Protein AF-A0A1B8C066-F1 (afdb_monomer)

Foldseek 3Di:
DDDDDDDPDDDPDPVQLCPQQVQFAKWWFADDPFWTAQIDHFPDRARHLVSSCVSNDPGTAIWGARDRDHGTGPRIGHD

Radius of gyration: 17.07 Å; Cα contacts (8 Å, |Δi|>4): 134; chains: 1; bounding box: 49×28×47 Å

pLDDT: mean 73.46, std 16.33, range [40.72, 91.06]

Mean predicted aligned error: 11.61 Å

Structure (mmCIF, N/CA/C/O backbone):
data_AF-A0A1B8C066-F1
#
_entry.id   AF-A0A1B8C066-F1
#
loop_
_atom_site.group_PDB
_atom_site.id
_atom_site.type_symbol
_atom_site.label_atom_id
_atom_site.label_alt_id
_atom_site.label_comp_id
_atom_site.label_asym_id
_atom_site.label_entity_id
_atom_site.label_seq_id
_atom_site.pdbx_PDB_ins_code
_atom_site.Cartn_x
_atom_site.Cartn_y
_atom_site.Cartn_z
_atom_site.occupancy
_atom_site.B_iso_or_equiv
_atom_site.auth_seq_id
_atom_site.auth_comp_id
_atom_site.auth_asym_id
_atom_site.auth_atom_id
_atom_site.pdbx_PDB_model_num
ATOM 1 N N . MET A 1 1 ? -38.380 -17.671 37.145 1.00 40.72 1 MET A N 1
ATOM 2 C CA . MET A 1 1 ? -38.349 -16.257 36.722 1.00 40.72 1 MET A CA 1
ATOM 3 C C . MET A 1 1 ? -37.734 -16.236 35.327 1.00 40.72 1 MET A C 1
ATOM 5 O O . MET A 1 1 ? -36.586 -16.625 35.184 1.00 40.72 1 MET A O 1
ATOM 9 N N . ARG A 1 2 ? -38.552 -15.984 34.295 1.00 54.09 2 ARG A N 1
ATOM 10 C CA . ARG A 1 2 ? -38.105 -15.723 32.909 1.00 54.09 2 ARG A CA 1
ATOM 11 C C . ARG A 1 2 ? -37.693 -14.244 32.794 1.00 54.09 2 ARG A C 1
ATOM 13 O O . ARG A 1 2 ? -37.945 -13.519 33.746 1.00 54.09 2 ARG A O 1
ATOM 20 N N . PHE A 1 3 ? -37.146 -13.856 31.636 1.00 43.97 3 PHE A N 1
ATOM 21 C CA . PHE A 1 3 ? -36.594 -12.547 31.213 1.00 43.97 3 PHE A CA 1
ATOM 22 C C . PHE A 1 3 ? -35.063 -12.483 31.338 1.00 43.97 3 PHE A C 1
ATOM 24 O O . PHE A 1 3 ? -34.527 -12.760 32.398 1.00 43.97 3 PHE A O 1
ATOM 31 N N . SER A 1 4 ? -34.270 -12.144 30.325 1.00 47.28 4 SER A N 1
ATOM 32 C CA . SER A 1 4 ? -34.525 -11.839 28.916 1.00 47.28 4 SER A CA 1
ATOM 33 C C . SER A 1 4 ? -33.213 -12.048 28.161 1.00 47.28 4 SER A C 1
ATOM 35 O O . SER A 1 4 ? -32.145 -11.688 28.649 1.00 47.28 4 SER A O 1
ATOM 37 N N . ILE A 1 5 ? -33.308 -12.627 26.967 1.00 57.03 5 ILE A N 1
ATOM 38 C CA . ILE A 1 5 ? -32.222 -12.697 25.991 1.00 57.03 5 ILE A CA 1
ATOM 39 C C . ILE A 1 5 ? -32.027 -11.268 25.478 1.00 57.03 5 ILE A C 1
ATOM 41 O O . ILE A 1 5 ? -32.946 -10.699 24.888 1.00 57.03 5 ILE A O 1
ATOM 45 N N . ILE A 1 6 ? -30.870 -10.666 25.750 1.00 61.38 6 ILE A N 1
ATOM 46 C CA . I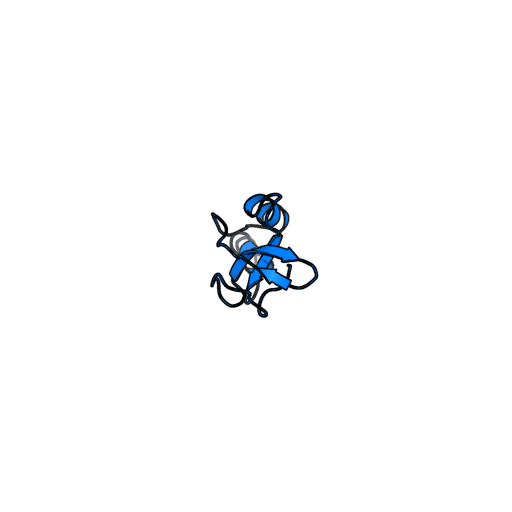LE A 1 6 ? -30.524 -9.357 25.196 1.00 61.38 6 ILE A CA 1
ATOM 47 C C . ILE A 1 6 ? -30.146 -9.582 23.732 1.00 61.38 6 ILE A C 1
ATOM 49 O O . ILE A 1 6 ? -29.207 -10.311 23.417 1.00 61.38 6 ILE A O 1
ATOM 53 N N . ALA A 1 7 ? -30.940 -8.992 22.844 1.00 48.78 7 ALA A N 1
ATOM 54 C CA . ALA A 1 7 ? -30.730 -8.989 21.410 1.00 48.78 7 ALA A CA 1
ATOM 55 C C . ALA A 1 7 ? -29.474 -8.173 21.059 1.00 48.78 7 ALA A C 1
ATOM 57 O O . ALA A 1 7 ? -29.448 -6.957 21.233 1.00 48.78 7 ALA A O 1
ATOM 58 N N . PHE A 1 8 ? -28.448 -8.840 20.532 1.00 56.03 8 PHE A N 1
ATOM 59 C CA . PHE A 1 8 ? -27.318 -8.206 19.852 1.00 56.03 8 PHE A CA 1
ATOM 60 C C . PHE A 1 8 ? -27.652 -8.076 18.365 1.00 56.03 8 PHE A C 1
ATOM 62 O O . PHE A 1 8 ? -27.233 -8.891 17.550 1.00 56.03 8 PHE A O 1
ATOM 69 N N . LEU A 1 9 ? -28.451 -7.078 17.999 1.00 56.44 9 LEU A N 1
ATOM 70 C CA . LEU A 1 9 ? -28.680 -6.730 16.598 1.00 56.44 9 LEU A CA 1
ATOM 71 C C . LEU A 1 9 ? -28.525 -5.220 16.456 1.00 56.44 9 LEU A C 1
ATOM 73 O O . LEU A 1 9 ? -29.449 -4.476 16.767 1.00 56.44 9 LEU A O 1
ATOM 77 N N . GLY A 1 10 ? -27.349 -4.768 16.011 1.00 46.81 10 GLY A N 1
ATOM 78 C CA . GLY A 1 10 ? -27.190 -3.362 15.628 1.00 46.81 10 GLY A CA 1
ATOM 79 C C . GLY A 1 10 ? -25.793 -2.743 15.663 1.00 46.81 10 GLY A C 1
ATOM 80 O O . GLY A 1 10 ? -25.713 -1.531 15.796 1.00 46.81 10 GLY A O 1
ATOM 81 N N . LEU A 1 11 ? -24.699 -3.505 15.551 1.00 49.53 11 LEU A N 1
ATOM 82 C CA . LEU A 1 11 ? -23.332 -2.942 15.524 1.00 49.53 11 LEU A CA 1
ATOM 83 C C . LEU A 1 11 ? -22.518 -3.383 14.297 1.00 49.53 11 LEU A C 1
ATOM 85 O O . LEU A 1 11 ? -21.301 -3.511 14.356 1.00 49.53 11 LEU A O 1
ATOM 89 N N . SER A 1 12 ? -23.176 -3.644 13.169 1.00 49.53 12 SER A N 1
ATOM 90 C CA . SER A 1 12 ? -22.513 -4.307 12.036 1.00 49.53 12 SER A CA 1
ATOM 91 C C . SER A 1 12 ? -21.959 -3.370 10.961 1.00 49.53 12 SER A C 1
ATOM 93 O O . SER A 1 12 ? -21.255 -3.849 10.081 1.00 49.53 12 SER A O 1
ATOM 95 N N . SER A 1 13 ? -22.229 -2.063 10.997 1.00 44.22 13 SER A N 1
ATOM 96 C CA . SER A 1 13 ? -21.946 -1.212 9.825 1.00 44.22 13 SER A CA 1
ATOM 97 C C . SER A 1 13 ? -20.674 -0.366 9.915 1.00 44.22 13 SER A C 1
ATOM 99 O O . SER A 1 13 ? -20.274 0.205 8.908 1.00 44.22 13 SER A O 1
ATOM 101 N N . SER A 1 14 ? -20.015 -0.292 11.077 1.00 45.50 14 SER A N 1
ATOM 102 C CA . SER A 1 14 ? -18.860 0.610 11.271 1.00 45.50 14 SER A CA 1
ATOM 103 C C . SER A 1 14 ? -17.542 -0.104 11.581 1.00 45.50 14 SER A C 1
ATOM 105 O O . SER A 1 14 ? -16.512 0.552 11.706 1.00 45.50 14 SER A O 1
ATOM 107 N N . LEU A 1 15 ? -17.545 -1.435 11.713 1.00 45.94 15 LEU A N 1
ATOM 108 C CA . LEU A 1 15 ? -16.371 -2.196 12.165 1.00 45.94 15 LEU A CA 1
ATOM 109 C C . LEU A 1 15 ? -15.416 -2.607 11.028 1.00 45.94 15 LEU A C 1
ATOM 111 O O . LEU A 1 15 ? -14.305 -3.059 11.285 1.00 45.94 15 LEU A O 1
ATOM 115 N N . ALA A 1 16 ? -15.821 -2.444 9.768 1.00 47.25 16 ALA A N 1
ATOM 116 C CA . ALA A 1 16 ? -15.043 -2.941 8.636 1.00 47.25 16 ALA A CA 1
ATOM 117 C C . ALA A 1 16 ? -13.787 -2.082 8.366 1.00 47.25 16 ALA A C 1
ATOM 119 O O . ALA A 1 16 ? -12.691 -2.616 8.211 1.00 47.25 16 ALA A O 1
ATOM 120 N N . ALA A 1 17 ? -13.902 -0.751 8.460 1.00 46.22 17 ALA A N 1
ATOM 121 C CA . ALA A 1 17 ? -12.785 0.173 8.223 1.00 46.22 17 ALA A CA 1
ATOM 122 C C . ALA A 1 17 ? -11.681 0.103 9.300 1.00 46.22 17 ALA A C 1
ATOM 124 O O . ALA A 1 17 ? -10.505 0.272 8.991 1.00 46.22 17 ALA A O 1
ATOM 125 N N . ALA A 1 18 ? -12.037 -0.206 10.554 1.00 50.97 18 ALA A N 1
ATOM 126 C CA . ALA A 1 18 ? -11.075 -0.363 11.651 1.00 50.97 18 ALA A CA 1
ATOM 127 C C . ALA A 1 18 ? -10.281 -1.683 11.584 1.00 50.97 18 ALA A C 1
ATOM 129 O O . ALA A 1 18 ? -9.322 -1.857 12.332 1.00 50.97 18 ALA A O 1
ATOM 130 N N . THR A 1 19 ? -10.671 -2.615 10.708 1.00 63.59 19 THR A N 1
ATOM 131 C CA . THR A 1 19 ? -10.040 -3.942 10.633 1.00 63.59 19 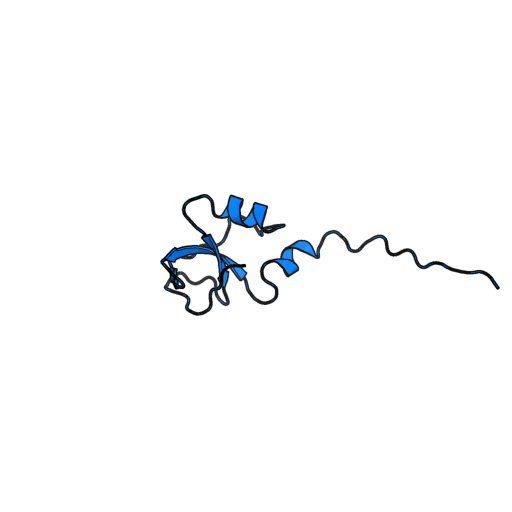THR A CA 1
ATOM 132 C C . THR A 1 19 ? -8.834 -3.962 9.692 1.00 63.59 19 THR A C 1
ATOM 134 O O . THR A 1 19 ? -7.916 -4.745 9.901 1.00 63.59 19 THR A O 1
ATOM 137 N N . ILE A 1 20 ? -8.806 -3.095 8.675 1.00 75.62 20 ILE A N 1
ATOM 138 C CA . ILE A 1 20 ? -7.776 -3.135 7.625 1.00 75.62 20 ILE A CA 1
ATOM 139 C C . ILE A 1 20 ? -6.492 -2.440 8.089 1.00 75.62 20 ILE A C 1
ATOM 141 O 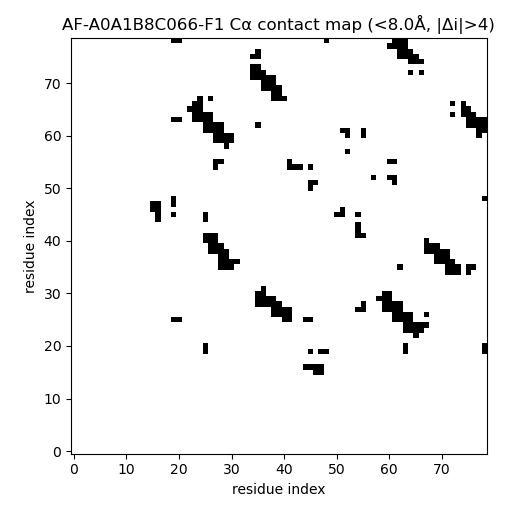O . ILE A 1 20 ? -5.410 -2.998 7.969 1.00 75.62 20 ILE A O 1
ATOM 145 N N . CYS A 1 21 ? -6.617 -1.242 8.668 1.00 78.25 21 CYS A N 1
ATOM 146 C CA . CYS A 1 21 ? -5.497 -0.486 9.226 1.00 78.25 21 CYS A CA 1
ATOM 147 C C . CYS A 1 21 ? -5.864 0.002 10.644 1.00 78.25 21 CYS A C 1
ATOM 149 O O . CYS A 1 21 ? -6.292 1.142 10.813 1.00 78.25 21 CYS A O 1
ATOM 151 N N . PRO A 1 22 ? -5.721 -0.835 11.689 1.00 66.31 22 PRO A N 1
ATOM 152 C CA . PRO A 1 22 ? -6.271 -0.553 13.023 1.00 66.31 22 PRO A CA 1
ATOM 153 C C . PRO A 1 22 ? -5.650 0.659 13.739 1.00 66.31 22 PRO A C 1
ATOM 155 O O . PRO A 1 22 ? -6.268 1.228 14.632 1.00 66.31 22 PRO A O 1
ATOM 158 N N . LEU A 1 23 ? -4.429 1.058 13.365 1.00 66.19 23 LEU A N 1
ATOM 159 C CA . LEU A 1 23 ? -3.683 2.174 13.974 1.00 66.19 23 LEU A CA 1
ATOM 160 C C . LEU A 1 23 ? -3.032 3.095 12.928 1.00 66.19 23 LEU A C 1
ATOM 162 O O . LEU A 1 23 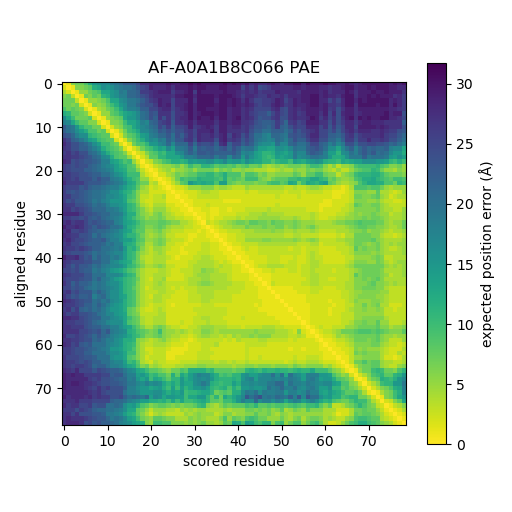? -2.107 3.844 13.239 1.00 66.19 23 LEU A O 1
ATOM 166 N N . LYS A 1 24 ? -3.434 2.961 11.663 1.00 73.62 24 LYS A N 1
ATOM 167 C CA . LYS A 1 24 ? -2.725 3.504 10.499 1.00 73.62 24 LYS A CA 1
ATOM 168 C C . LYS A 1 24 ? -3.733 3.978 9.454 1.00 73.62 24 LYS A C 1
ATOM 170 O O . LYS A 1 24 ? -4.894 3.579 9.478 1.00 73.62 24 LYS A O 1
ATOM 175 N N . VAL A 1 25 ? -3.278 4.802 8.521 1.00 83.88 25 VAL A N 1
ATOM 176 C CA . VAL A 1 25 ? -4.083 5.295 7.403 1.00 83.88 25 VAL A CA 1
ATOM 177 C C . VAL A 1 25 ? -3.931 4.338 6.213 1.00 83.88 25 VAL A C 1
ATOM 179 O O . VAL A 1 25 ? -2.795 3.993 5.868 1.00 83.88 25 VAL A O 1
ATOM 182 N N . PRO A 1 26 ? -5.035 3.884 5.590 1.00 87.00 26 PRO A N 1
ATOM 183 C CA . PRO A 1 26 ? -4.970 3.107 4.359 1.00 87.00 26 PRO A CA 1
ATOM 184 C C . PRO A 1 26 ? -4.509 3.996 3.203 1.00 87.00 26 PRO A C 1
ATOM 186 O O . PRO A 1 26 ? -5.137 5.010 2.907 1.00 87.00 26 PRO A O 1
ATOM 189 N N . VAL A 1 27 ? -3.433 3.595 2.533 1.00 88.62 27 VAL A N 1
ATOM 190 C CA . VAL A 1 27 ? -2.865 4.268 1.361 1.00 88.62 27 VAL A CA 1
ATOM 191 C C . VAL A 1 27 ? -2.503 3.269 0.265 1.00 88.62 27 VAL A C 1
ATOM 193 O O . VAL A 1 27 ? -2.355 2.071 0.498 1.00 88.62 27 VAL A O 1
ATOM 196 N N . CYS A 1 28 ? -2.350 3.769 -0.954 1.00 89.62 28 CYS A N 1
ATOM 197 C CA . CYS A 1 28 ? -1.910 3.000 -2.107 1.00 89.62 28 CYS A CA 1
ATOM 198 C C . CYS A 1 28 ? -0.480 3.402 -2.472 1.00 89.62 28 CYS A C 1
ATOM 200 O O . CYS A 1 28 ? -0.245 4.544 -2.864 1.00 89.62 28 CYS A O 1
ATOM 202 N N . CYS A 1 29 ? 0.470 2.475 -2.381 1.00 89.62 29 CYS A N 1
ATOM 203 C CA . CYS A 1 29 ? 1.896 2.743 -2.585 1.00 89.62 29 CYS A CA 1
ATOM 204 C C . CYS A 1 29 ? 2.497 1.807 -3.634 1.00 89.62 29 CYS A C 1
ATOM 206 O O . CYS A 1 29 ? 2.036 0.685 -3.816 1.00 89.62 29 CYS A O 1
ATOM 208 N N . PHE A 1 30 ? 3.571 2.216 -4.300 1.00 88.19 30 PHE A N 1
ATOM 209 C CA . PHE A 1 30 ? 4.400 1.260 -5.030 1.00 88.19 30 PHE A CA 1
ATOM 210 C C . PHE A 1 30 ? 5.192 0.417 -4.039 1.00 88.19 30 PHE A C 1
ATOM 212 O O . PHE A 1 30 ? 5.851 0.964 -3.157 1.00 88.19 30 PHE A O 1
ATOM 219 N N . ARG A 1 31 ? 5.156 -0.904 -4.208 1.00 86.38 31 ARG A N 1
ATOM 220 C CA . ARG A 1 31 ? 5.967 -1.828 -3.420 1.00 86.38 31 ARG A CA 1
ATOM 221 C C . ARG A 1 31 ? 7.124 -2.342 -4.267 1.00 86.38 31 ARG A C 1
ATOM 223 O O . ARG A 1 31 ? 6.903 -2.907 -5.336 1.00 86.38 31 ARG A O 1
ATOM 230 N N . TYR A 1 32 ? 8.346 -2.191 -3.768 1.00 84.50 32 TYR A N 1
ATOM 231 C CA . TYR A 1 32 ? 9.526 -2.854 -4.321 1.00 84.50 32 TYR A CA 1
ATOM 232 C C . TYR A 1 32 ? 10.288 -3.519 -3.174 1.00 84.50 32 TYR A C 1
ATOM 234 O O . TYR A 1 32 ? 10.773 -2.842 -2.268 1.00 84.50 32 TYR A O 1
ATOM 242 N N . ASN A 1 33 ? 10.349 -4.854 -3.194 1.00 85.31 33 ASN A N 1
ATOM 243 C CA . ASN A 1 33 ? 10.739 -5.682 -2.047 1.00 85.31 33 ASN A CA 1
ATOM 244 C C . ASN A 1 33 ? 9.861 -5.386 -0.812 1.00 85.31 33 ASN A C 1
ATOM 246 O O . ASN A 1 33 ? 8.642 -5.558 -0.873 1.00 85.31 33 ASN A O 1
ATOM 250 N N . ASP A 1 34 ? 10.464 -4.927 0.283 1.00 79.81 34 ASP A N 1
ATOM 251 C CA . ASP A 1 34 ? 9.791 -4.617 1.554 1.00 79.81 34 ASP A CA 1
ATOM 252 C C . ASP A 1 34 ? 9.650 -3.112 1.799 1.00 79.81 34 ASP A C 1
ATOM 254 O O . ASP A 1 34 ? 9.365 -2.672 2.909 1.00 79.81 34 ASP A O 1
ATOM 258 N N . LEU A 1 35 ? 9.862 -2.312 0.755 1.00 81.50 35 LEU A N 1
ATOM 259 C CA . LEU A 1 35 ? 9.791 -0.864 0.823 1.00 81.50 35 LEU A CA 1
ATOM 260 C C . LEU A 1 35 ? 8.582 -0.346 0.039 1.00 81.50 35 LEU A C 1
ATOM 262 O O . LEU A 1 35 ? 8.242 -0.863 -1.033 1.00 81.50 35 LEU A O 1
ATOM 266 N N . PHE A 1 36 ? 7.964 0.699 0.587 1.00 84.75 36 PHE A N 1
ATOM 267 C CA . PHE A 1 36 ? 6.808 1.382 0.020 1.00 84.75 36 PHE A CA 1
ATOM 268 C C . PHE A 1 36 ? 7.191 2.807 -0.389 1.00 84.75 36 PHE A C 1
ATOM 270 O O . PHE A 1 36 ? 7.800 3.553 0.379 1.00 84.75 36 PHE A O 1
ATOM 277 N N . PHE A 1 37 ? 6.837 3.188 -1.613 1.00 84.38 37 PHE A N 1
ATOM 278 C CA . PHE A 1 37 ? 7.223 4.462 -2.220 1.00 84.38 37 PHE A CA 1
ATOM 279 C C . PHE A 1 37 ? 6.044 5.089 -2.958 1.00 84.38 37 PHE A C 1
ATOM 281 O O . PHE A 1 37 ? 5.124 4.382 -3.374 1.00 84.38 37 PHE A O 1
ATOM 288 N N . HIS A 1 38 ? 6.101 6.407 -3.183 1.00 84.75 38 HIS A N 1
ATOM 289 C CA . HIS A 1 38 ? 5.106 7.143 -3.972 1.00 84.75 38 HIS A CA 1
ATOM 290 C C . HIS A 1 38 ? 3.662 6.823 -3.556 1.00 84.75 38 HIS A C 1
ATOM 292 O O . HIS A 1 38 ? 2.810 6.482 -4.381 1.00 84.75 38 HIS A O 1
ATOM 298 N N . CYS A 1 39 ? 3.414 6.896 -2.251 1.00 85.44 39 CYS A N 1
ATOM 299 C CA . CYS A 1 39 ? 2.108 6.647 -1.675 1.00 85.44 39 CYS A CA 1
ATOM 300 C C . CYS A 1 39 ? 1.111 7.740 -2.068 1.00 85.44 39 CYS A C 1
ATOM 302 O O . CYS A 1 39 ? 1.453 8.919 -2.215 1.00 85.44 39 CYS A O 1
ATOM 304 N N . LYS A 1 40 ? -0.142 7.336 -2.245 1.00 85.56 40 LYS A N 1
ATOM 305 C CA . LYS A 1 40 ? -1.278 8.229 -2.450 1.00 85.56 40 LYS A CA 1
ATOM 306 C C . LYS A 1 40 ? -2.462 7.752 -1.629 1.00 85.56 40 LYS A C 1
ATOM 308 O O . LYS A 1 40 ? -2.625 6.550 -1.409 1.00 85.56 40 LYS A O 1
ATOM 313 N N . ASP A 1 41 ? -3.311 8.691 -1.250 1.00 86.69 41 ASP A N 1
ATOM 314 C CA . ASP A 1 41 ? -4.583 8.362 -0.629 1.00 86.69 41 ASP A CA 1
ATOM 315 C C . ASP A 1 41 ? -5.465 7.585 -1.621 1.00 86.69 41 ASP A C 1
ATOM 317 O O . ASP A 1 41 ? -5.469 7.895 -2.824 1.00 86.69 41 ASP A O 1
ATOM 321 N N . PRO A 1 42 ? -6.192 6.555 -1.159 1.00 85.94 42 PRO A N 1
ATOM 322 C CA . PRO A 1 42 ? -7.207 5.913 -1.970 1.00 85.94 42 PRO A CA 1
ATOM 323 C C . PRO A 1 42 ? -8.341 6.914 -2.228 1.00 85.94 42 PRO A C 1
ATOM 325 O O . PRO A 1 42 ? -8.590 7.816 -1.432 1.00 85.94 42 PRO A O 1
ATOM 328 N N . GLU A 1 43 ? -9.068 6.741 -3.332 1.00 87.00 43 GLU A N 1
ATOM 329 C CA . GLU A 1 43 ? -10.188 7.628 -3.693 1.00 87.00 43 GLU A CA 1
ATOM 330 C C . GLU A 1 43 ? -11.275 7.678 -2.604 1.00 87.00 43 GLU A C 1
ATOM 332 O O . GLU A 1 43 ? -11.962 8.683 -2.426 1.00 87.00 43 GLU A O 1
ATOM 337 N N . ARG A 1 44 ? -11.407 6.587 -1.847 1.00 87.50 44 ARG A N 1
ATOM 338 C CA . ARG A 1 44 ? -12.270 6.475 -0.674 1.00 87.50 44 ARG A CA 1
ATOM 339 C C . ARG A 1 44 ? -11.678 5.496 0.330 1.00 87.50 44 ARG A C 1
ATOM 341 O O . ARG A 1 44 ? -10.800 4.707 -0.007 1.00 87.50 44 ARG A O 1
ATOM 348 N N . TYR A 1 45 ? -12.218 5.493 1.545 1.00 85.19 45 TYR A N 1
ATOM 349 C CA . TYR A 1 45 ? -11.855 4.483 2.534 1.00 85.19 45 TYR A CA 1
ATOM 350 C C . TYR A 1 45 ? -12.267 3.076 2.064 1.00 85.19 45 TYR A C 1
ATOM 352 O O . TYR A 1 45 ? -13.414 2.897 1.628 1.00 85.19 45 TYR A O 1
ATOM 360 N N . PRO A 1 46 ? -11.356 2.088 2.149 1.00 87.06 46 PRO A N 1
ATOM 361 C CA . PRO A 1 46 ? -11.664 0.709 1.806 1.00 87.06 46 PRO A CA 1
ATOM 362 C C . PRO A 1 46 ? -12.614 0.085 2.829 1.00 87.06 46 PRO A C 1
ATOM 364 O O . PRO A 1 46 ? -12.490 0.319 4.036 1.00 87.06 46 PRO A O 1
ATOM 367 N N . THR A 1 47 ? -13.556 -0.724 2.349 1.00 87.56 47 THR A N 1
ATOM 368 C CA . THR A 1 47 ? -14.485 -1.472 3.215 1.00 87.56 47 THR A CA 1
ATOM 369 C C . THR A 1 47 ? -13.931 -2.822 3.641 1.00 87.56 47 THR A C 1
ATOM 371 O O . THR A 1 47 ? -14.225 -3.286 4.737 1.00 87.56 47 THR A O 1
ATOM 374 N N . ASP A 1 48 ? -13.122 -3.448 2.792 1.00 87.69 48 ASP A N 1
ATOM 375 C CA . ASP A 1 48 ? -12.465 -4.730 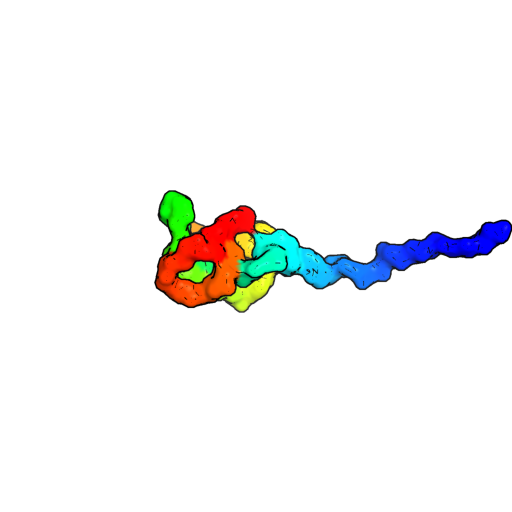3.034 1.00 87.69 48 ASP A CA 1
ATOM 376 C C . ASP A 1 48 ? -11.151 -4.814 2.235 1.00 87.69 48 ASP A C 1
ATOM 378 O O . ASP A 1 48 ? -10.784 -3.888 1.509 1.00 87.69 48 ASP A O 1
ATOM 382 N N . LEU A 1 49 ? -10.413 -5.917 2.386 1.00 85.75 49 LEU A N 1
ATOM 383 C CA . LEU A 1 49 ? -9.113 -6.087 1.738 1.00 85.75 49 LEU A CA 1
ATOM 384 C C . LEU A 1 49 ? -9.225 -6.177 0.206 1.00 85.75 49 LEU A C 1
ATOM 386 O O . LEU A 1 49 ? -8.382 -5.630 -0.503 1.00 85.75 49 LEU A O 1
ATOM 390 N N . ALA A 1 50 ? -10.263 -6.836 -0.318 1.00 89.56 50 ALA A N 1
ATOM 391 C CA . ALA A 1 50 ? -10.456 -6.966 -1.762 1.00 89.56 50 ALA A CA 1
ATOM 392 C C . ALA A 1 50 ? -10.797 -5.606 -2.384 1.00 89.56 50 ALA A C 1
ATOM 394 O O . ALA A 1 50 ? -10.239 -5.233 -3.416 1.00 89.56 50 ALA A O 1
ATOM 395 N N . ASP A 1 51 ? -11.651 -4.836 -1.715 1.00 89.75 51 ASP A N 1
ATOM 396 C CA . ASP A 1 51 ? -11.949 -3.452 -2.053 1.00 89.75 51 ASP A CA 1
ATOM 397 C C . ASP A 1 51 ? -10.695 -2.572 -2.011 1.00 89.75 51 ASP A C 1
ATOM 399 O O . ASP A 1 51 ? -10.458 -1.786 -2.926 1.00 89.75 51 ASP A O 1
ATOM 403 N N . PHE A 1 52 ? -9.833 -2.756 -1.009 1.00 90.31 52 PHE A N 1
ATOM 404 C CA . PHE A 1 52 ? -8.580 -2.014 -0.909 1.00 90.31 52 PHE A CA 1
ATOM 405 C C . PHE A 1 52 ? -7.637 -2.298 -2.087 1.00 90.31 52 PHE A C 1
ATOM 407 O O . PHE A 1 52 ? -7.105 -1.368 -2.699 1.00 90.31 52 PHE A O 1
ATOM 414 N N . HIS A 1 53 ? -7.490 -3.568 -2.470 1.00 89.44 53 HIS A N 1
ATOM 415 C CA . HIS A 1 53 ? -6.754 -3.942 -3.679 1.00 89.44 53 HIS A CA 1
ATOM 416 C C . HIS A 1 53 ? -7.370 -3.324 -4.941 1.00 89.44 53 HIS A C 1
ATOM 418 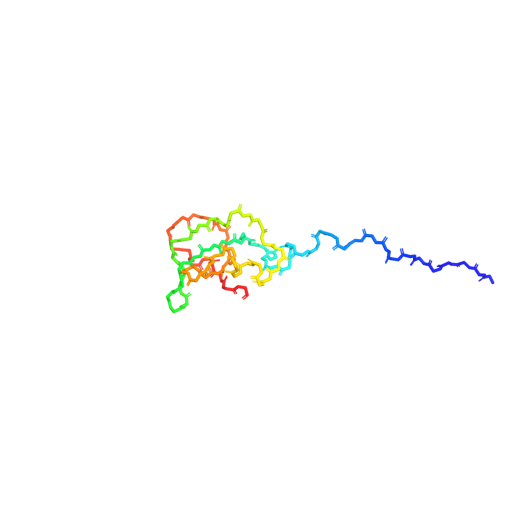O O . HIS A 1 53 ? -6.642 -2.798 -5.784 1.00 89.44 53 HIS A O 1
ATOM 424 N N . ASN A 1 54 ? -8.699 -3.328 -5.056 1.00 91.06 54 ASN A N 1
ATOM 425 C CA . ASN A 1 54 ? -9.394 -2.734 -6.197 1.00 91.06 54 ASN A CA 1
ATOM 426 C C . ASN A 1 54 ? -9.198 -1.209 -6.271 1.00 91.06 54 ASN A C 1
ATOM 428 O O . ASN A 1 54 ? -8.987 -0.683 -7.362 1.00 91.06 54 ASN A O 1
ATOM 432 N N . LEU A 1 55 ? -9.212 -0.507 -5.131 1.00 90.75 55 LEU A N 1
ATOM 433 C CA . LEU A 1 55 ? -8.998 0.945 -5.051 1.00 90.75 55 LEU A CA 1
ATOM 434 C C . LEU A 1 55 ? -7.570 1.352 -5.436 1.00 90.75 55 LEU A C 1
ATOM 436 O O . LEU A 1 55 ? -7.370 2.389 -6.071 1.00 90.75 55 LEU A O 1
ATOM 440 N N . CYS A 1 56 ? -6.571 0.545 -5.078 1.00 89.69 56 CYS A N 1
ATOM 441 C CA . CYS A 1 56 ? -5.184 0.800 -5.471 1.00 89.69 56 CYS A CA 1
ATOM 442 C C . CYS A 1 56 ? -4.892 0.405 -6.928 1.00 89.69 56 CYS A C 1
ATOM 444 O O . CYS A 1 56 ? -4.001 0.980 -7.568 1.00 89.69 56 CYS A O 1
ATOM 446 N N . GLY A 1 57 ? -5.684 -0.517 -7.478 1.00 89.25 57 GLY A N 1
ATOM 447 C CA . GLY A 1 57 ? -5.534 -1.031 -8.832 1.00 89.25 57 GLY A CA 1
ATOM 448 C C . GLY A 1 57 ? -4.321 -1.951 -8.977 1.00 89.25 57 GLY A C 1
ATOM 449 O O . GLY A 1 57 ? -3.734 -2.412 -8.006 1.00 89.25 57 GLY A O 1
ATOM 450 N N . SER A 1 58 ? -3.920 -2.227 -10.218 1.00 85.81 58 SER A N 1
ATOM 451 C CA . SER A 1 58 ? -2.821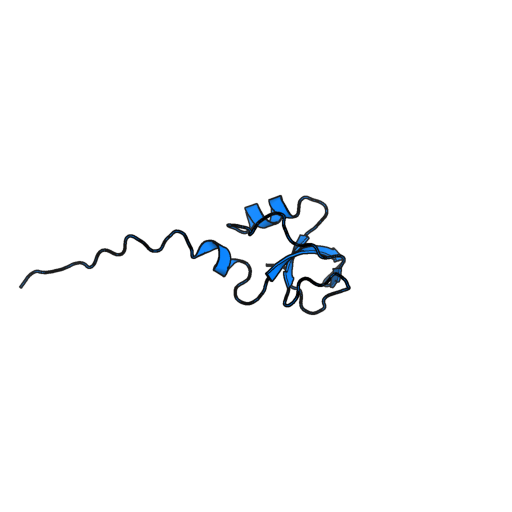 -3.165 -10.506 1.00 85.81 58 SER A CA 1
ATOM 452 C C . SER A 1 58 ? -1.423 -2.571 -10.323 1.00 85.81 58 SER A C 1
ATOM 454 O O . SER A 1 58 ? -0.438 -3.301 -10.310 1.00 85.81 58 SER A O 1
ATOM 456 N N . VAL A 1 59 ? -1.329 -1.242 -10.266 1.00 86.00 59 VAL A N 1
ATOM 457 C CA . VAL A 1 59 ? -0.057 -0.508 -10.261 1.00 86.00 59 VAL A CA 1
ATOM 458 C C . VAL A 1 59 ? 0.421 -0.245 -8.834 1.00 86.00 59 VAL A C 1
ATOM 460 O O . VAL A 1 59 ? 1.616 -0.319 -8.561 1.00 86.00 59 VAL A O 1
ATOM 463 N N . TYR A 1 60 ? -0.511 0.039 -7.925 1.00 88.06 60 TYR A N 1
ATOM 464 C CA . TYR A 1 60 ? -0.217 0.330 -6.529 1.00 88.06 60 TYR A CA 1
ATOM 465 C C . TYR A 1 60 ? -0.649 -0.838 -5.647 1.00 88.06 60 TYR A C 1
ATOM 467 O O . TYR A 1 60 ? -1.660 -1.488 -5.883 1.00 88.06 60 TYR A O 1
ATOM 475 N N . THR A 1 61 ? 0.119 -1.085 -4.599 1.00 90.50 61 THR A N 1
ATOM 476 C CA . THR A 1 61 ? -0.167 -2.062 -3.553 1.00 90.50 61 THR A CA 1
ATOM 477 C C . THR A 1 61 ? -0.836 -1.353 -2.372 1.00 90.50 61 THR A C 1
ATOM 479 O O . THR A 1 61 ? -0.384 -0.266 -1.994 1.00 90.50 61 THR A O 1
ATOM 482 N N . PRO A 1 62 ? -1.891 -1.932 -1.777 1.00 90.75 62 PRO A N 1
ATOM 483 C CA . PRO A 1 62 ? -2.453 -1.416 -0.536 1.00 90.75 62 PRO A CA 1
ATOM 484 C C . PRO A 1 62 ? -1.425 -1.486 0.596 1.00 90.75 62 PRO A C 1
ATOM 486 O O . PRO A 1 62 ? -0.704 -2.475 0.737 1.00 90.75 62 PRO A O 1
ATOM 489 N N . ALA A 1 63 ? -1.356 -0.432 1.399 1.00 89.19 63 ALA A N 1
ATOM 490 C CA . ALA A 1 63 ? -0.465 -0.328 2.543 1.00 89.19 63 ALA A CA 1
ATOM 491 C C . ALA A 1 63 ? -1.120 0.481 3.669 1.00 89.19 63 ALA A C 1
ATOM 493 O O . ALA A 1 63 ? -1.933 1.372 3.438 1.00 89.19 63 ALA A O 1
ATOM 494 N N . CYS A 1 64 ? -0.740 0.180 4.902 1.00 87.38 64 CYS A N 1
ATOM 495 C CA . CYS A 1 64 ? -1.136 0.904 6.097 1.00 87.38 64 CYS A CA 1
ATOM 496 C C . CYS A 1 64 ? 0.052 1.732 6.601 1.00 87.38 64 CYS A C 1
ATOM 498 O O . CYS A 1 64 ? 1.048 1.168 7.062 1.00 87.38 64 CYS A O 1
ATOM 500 N N . CYS A 1 65 ? -0.050 3.062 6.551 1.00 83.00 65 CYS A N 1
ATOM 501 C CA . CYS A 1 65 ? 1.044 3.982 6.894 1.00 83.00 65 CYS A CA 1
ATOM 502 C C . CYS A 1 65 ? 0.678 4.906 8.065 1.00 83.00 65 CYS A C 1
ATOM 504 O O . CYS A 1 65 ? -0.493 5.135 8.357 1.00 83.00 65 CYS A O 1
ATOM 506 N N . THR A 1 66 ? 1.681 5.368 8.817 1.00 77.19 66 THR A N 1
ATOM 507 C CA . THR A 1 66 ? 1.481 6.287 9.964 1.00 77.19 66 THR A CA 1
ATOM 508 C C . THR A 1 66 ? 1.164 7.702 9.518 1.00 77.19 66 THR A C 1
ATOM 510 O O . THR A 1 66 ? 0.447 8.397 10.225 1.00 77.19 66 THR A O 1
ATOM 513 N N . ASP A 1 67 ? 1.677 8.082 8.353 1.00 68.88 67 ASP A N 1
ATOM 514 C CA . ASP A 1 67 ? 1.452 9.359 7.698 1.00 68.88 67 ASP A CA 1
ATOM 515 C C . ASP A 1 67 ? 1.224 9.105 6.200 1.00 68.88 67 ASP A C 1
ATOM 517 O O . ASP A 1 67 ? 1.684 8.098 5.659 1.00 68.88 67 ASP A O 1
ATOM 521 N N . ALA A 1 68 ? 0.462 9.978 5.538 1.00 60.81 68 ALA A N 1
ATOM 522 C CA . ALA A 1 68 ? 0.125 9.857 4.11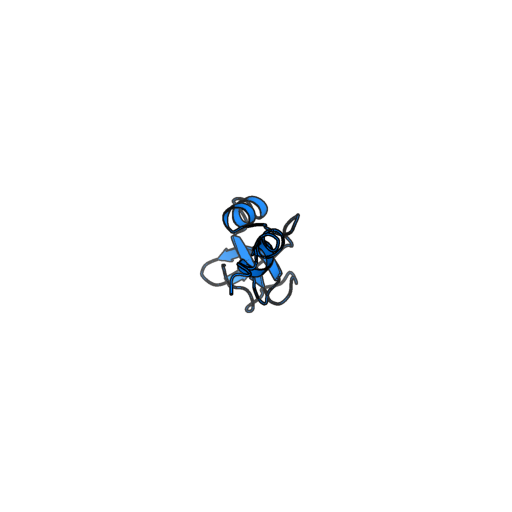1 1.00 60.81 68 ALA A CA 1
ATOM 523 C C . ALA A 1 68 ? 1.128 10.593 3.194 1.00 60.81 68 ALA A C 1
ATOM 525 O O . ALA A 1 68 ? 0.876 10.805 2.003 1.00 60.81 68 ALA A O 1
ATOM 526 N N . THR A 1 69 ? 2.255 11.048 3.747 1.00 53.03 69 THR A N 1
ATOM 527 C CA . THR A 1 69 ? 3.222 11.901 3.049 1.00 53.03 69 THR A CA 1
ATOM 528 C C . THR A 1 69 ? 4.063 11.132 2.027 1.00 53.03 69 THR A C 1
ATOM 530 O O . THR A 1 69 ? 4.389 9.963 2.186 1.00 53.03 69 THR A O 1
ATOM 533 N N . LYS A 1 70 ? 4.373 11.793 0.907 1.00 55.56 70 LYS A N 1
ATOM 534 C CA . LYS A 1 70 ? 4.632 11.144 -0.392 1.00 55.56 70 LYS A CA 1
ATOM 535 C C . LYS A 1 70 ? 6.060 10.654 -0.645 1.00 55.56 70 LYS A C 1
ATOM 537 O O . LYS A 1 70 ? 6.352 10.231 -1.764 1.00 55.56 70 LYS A O 1
ATOM 542 N N . ASP A 1 71 ? 6.920 10.630 0.364 1.00 54.78 71 ASP A N 1
ATOM 543 C CA . ASP A 1 71 ? 8.353 10.412 0.174 1.00 54.78 71 ASP A CA 1
ATOM 544 C C . ASP A 1 71 ? 8.872 9.318 1.116 1.00 54.78 71 ASP A C 1
ATOM 546 O O . ASP A 1 71 ? 9.307 9.587 2.225 1.00 54.78 71 ASP A O 1
ATOM 550 N N . VAL A 1 72 ? 8.819 8.069 0.634 1.00 53.91 72 VAL A N 1
ATOM 551 C CA . VAL A 1 72 ? 9.453 6.869 1.222 1.00 53.91 72 VAL A CA 1
ATOM 552 C C . VAL A 1 72 ? 9.161 6.679 2.715 1.00 53.91 72 VAL A C 1
ATOM 554 O O . VAL A 1 72 ? 9.984 6.981 3.579 1.00 53.91 72 VAL A O 1
ATOM 557 N N . ASP A 1 73 ? 8.003 6.107 3.033 1.00 59.75 73 ASP A N 1
ATOM 558 C CA . ASP A 1 73 ? 7.640 5.862 4.425 1.00 59.75 73 ASP A CA 1
ATOM 559 C C . ASP A 1 73 ? 8.108 4.474 4.895 1.00 59.75 73 ASP A C 1
ATOM 561 O O . ASP A 1 73 ? 7.474 3.446 4.648 1.00 59.75 73 ASP A O 1
ATOM 565 N N . ASN A 1 74 ? 9.192 4.452 5.679 1.00 59.62 74 ASN A N 1
ATOM 566 C CA . ASN A 1 74 ? 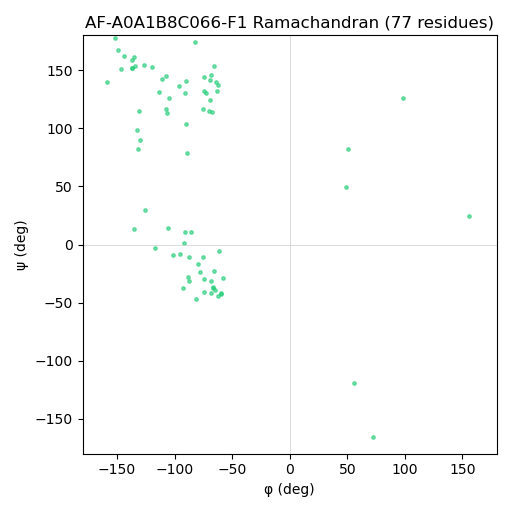9.600 3.287 6.486 1.00 59.62 74 ASN A CA 1
ATOM 567 C C . ASN A 1 74 ? 8.541 2.894 7.544 1.00 59.62 74 ASN A C 1
ATOM 569 O O . ASN A 1 74 ? 8.704 1.898 8.247 1.00 59.62 74 ASN A O 1
ATOM 573 N N . GLY A 1 75 ? 7.468 3.681 7.692 1.00 69.44 75 GLY A N 1
ATOM 574 C CA . GLY A 1 75 ? 6.338 3.412 8.579 1.00 69.44 75 GLY A CA 1
ATOM 575 C C . GLY A 1 75 ? 5.174 2.652 7.932 1.00 69.44 75 GLY A C 1
ATOM 576 O O . GLY A 1 75 ? 4.161 2.444 8.609 1.00 69.44 75 GLY A O 1
ATOM 577 N N . CYS A 1 76 ? 5.284 2.271 6.659 1.00 78.88 76 CYS A N 1
ATOM 578 C CA . CYS A 1 76 ? 4.256 1.538 5.923 1.00 78.88 76 CYS A CA 1
ATOM 579 C C . CYS A 1 76 ? 4.428 0.020 6.036 1.00 78.88 76 CYS A C 1
ATOM 581 O O . CYS A 1 76 ? 5.540 -0.494 5.939 1.00 78.88 76 CYS A O 1
ATOM 583 N N . TYR A 1 77 ? 3.321 -0.710 6.168 1.00 80.44 77 TYR A N 1
ATOM 584 C CA . TYR A 1 77 ? 3.294 -2.166 6.008 1.00 80.44 77 TYR A CA 1
ATOM 585 C C . TYR A 1 77 ? 2.109 -2.596 5.142 1.00 80.44 77 TYR A C 1
ATOM 587 O O . TYR A 1 77 ? 1.105 -1.891 5.065 1.00 80.44 77 TYR A O 1
ATOM 595 N N . GLY A 1 78 ? 2.230 -3.743 4.475 1.00 76.44 78 GLY A N 1
ATOM 596 C CA . GLY A 1 78 ? 1.115 -4.330 3.732 1.00 76.44 78 GLY A CA 1
ATOM 597 C C . GLY A 1 78 ? 0.095 -4.946 4.700 1.00 76.44 78 GLY A C 1
ATOM 598 O O . GLY A 1 78 ? 0.540 -5.641 5.615 1.00 76.44 78 GLY A O 1
ATOM 599 N N . PRO A 1 79 ? -1.214 -4.677 4.539 1.00 68.81 79 PRO A N 1
ATOM 600 C CA . PRO A 1 79 ? -2.266 -5.315 5.332 1.00 68.81 79 PRO A CA 1
ATOM 601 C C . PRO A 1 79 ? -2.330 -6.835 5.123 1.00 68.81 79 PRO A C 1
ATOM 603 O O . PRO A 1 79 ? -1.864 -7.322 4.065 1.00 68.81 79 PRO A O 1
#

Sequence (79 aa):
MRFSIIAFLGLSSSLAAATICPLKVPVCCFRYNDLFFHCKDPERYPTDLADFHNLCGSVYTPACCTDATKDVDNGCYGP

Solvent-accessible surface area (backbone atoms only — not comparable to full-atom values): 4832 Å² total; per-residue (Å²): 135,85,88,77,87,81,84,90,78,87,78,82,88,72,59,47,54,55,66,64,29,73,88,34,47,69,28,20,17,36,69,60,90,93,43,43,34,65,39,37,76,44,95,58,87,45,62,46,70,70,49,30,42,61,62,30,41,94,79,24,40,48,26,27,18,76,63,81,66,57,72,59,43,90,61,47,45,70,109

Secondary structure (DSSP, 8-state):
---------S--SSSSHHHHSTTSEEEEEEEETTEEEEEE--SS--SSHHHHHHHHTTTSEEEEES---SS--TT-B--